Protein AF-A0A6P0SGL9-F1 (afdb_monomer_lite)

Sequence (45 aa):
MTLKARKKFAQHWLRSEEALNQIVTAANLQKSDRILEIGPGTGIL

Secondary structure (DSSP, 8-state):
------GGGT------HHHHHHHHHHHT--TT-----S--TTT--

Radius of gyration: 12.88 Å; chains: 1; bounding box: 24×28×35 Å

Foldseek 3Di:
DDDDDDVVVVDDDDDDPVVVVVVVVVVVDDPPDDDDDDCCPVVPD

Structure (mmCIF, N/CA/C/O backbone):
data_AF-A0A6P0SGL9-F1
#
_entry.id   AF-A0A6P0SGL9-F1
#
loop_
_atom_site.group_PDB
_atom_site.id
_atom_site.type_symbol
_atom_site.label_atom_id
_atom_site.label_alt_id
_atom_site.label_comp_id
_atom_site.label_asym_id
_atom_site.label_entity_id
_atom_site.label_seq_id
_atom_site.pdbx_PDB_ins_code
_atom_site.Cartn_x
_atom_site.Cartn_y
_atom_site.Cartn_z
_atom_site.occupancy
_atom_site.B_iso_or_equiv
_atom_site.auth_seq_id
_atom_site.auth_comp_id
_atom_site.auth_asym_id
_atom_site.auth_atom_id
_atom_site.pdbx_PDB_model_num
ATOM 1 N N . MET A 1 1 ? 5.863 -19.946 -9.726 1.00 55.41 1 MET A N 1
ATOM 2 C CA . MET A 1 1 ? 5.646 -18.859 -10.708 1.00 55.41 1 MET A CA 1
ATOM 3 C C . MET A 1 1 ? 6.139 -17.561 -10.097 1.00 55.41 1 MET A C 1
ATOM 5 O O . MET A 1 1 ? 5.675 -17.213 -9.022 1.00 55.41 1 MET A O 1
ATOM 9 N N . THR A 1 2 ? 7.080 -16.862 -10.726 1.00 71.88 2 THR A N 1
ATOM 10 C CA . THR A 1 2 ? 7.534 -15.552 -10.236 1.00 71.88 2 THR A CA 1
ATOM 11 C C . THR A 1 2 ? 6.543 -14.491 -10.701 1.00 71.88 2 THR A C 1
ATOM 13 O O . THR A 1 2 ? 6.354 -14.319 -11.908 1.00 71.88 2 THR A O 1
ATOM 16 N N . LEU A 1 3 ? 5.895 -13.791 -9.769 1.00 81.31 3 LEU A N 1
ATOM 17 C CA . LEU A 1 3 ? 5.105 -12.608 -10.102 1.00 81.31 3 LEU A CA 1
ATOM 18 C C . LEU A 1 3 ? 6.027 -11.606 -10.815 1.00 81.31 3 LEU A C 1
ATOM 20 O O . LEU A 1 3 ? 7.156 -11.372 -10.381 1.00 81.31 3 LEU A O 1
ATOM 24 N N . LYS A 1 4 ? 5.543 -10.982 -11.895 1.00 89.31 4 LYS A N 1
ATOM 25 C CA . LYS A 1 4 ? 6.221 -9.866 -12.575 1.00 89.31 4 LYS A CA 1
ATOM 26 C C . LYS A 1 4 ? 5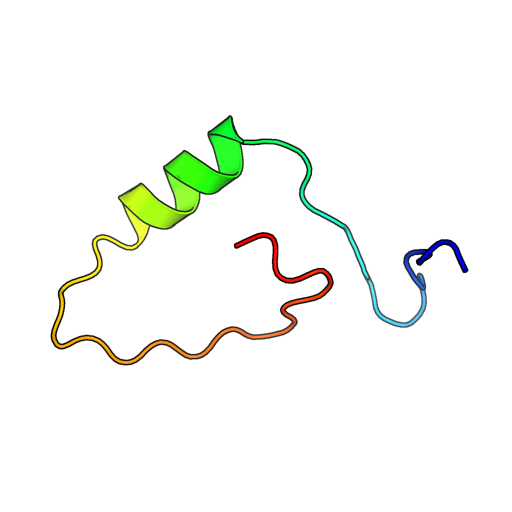.266 -8.690 -12.733 1.00 89.31 4 LYS A C 1
ATOM 28 O O . LYS A 1 4 ? 4.113 -8.886 -13.119 1.00 89.31 4 LYS A O 1
ATOM 33 N N . ALA A 1 5 ? 5.770 -7.484 -12.485 1.00 92.69 5 ALA A N 1
ATOM 34 C CA . ALA A 1 5 ? 5.033 -6.251 -12.709 1.00 92.69 5 ALA A CA 1
ATOM 35 C C . ALA A 1 5 ? 4.626 -6.120 -14.185 1.00 92.69 5 ALA A C 1
ATOM 37 O O . ALA A 1 5 ? 5.438 -6.291 -15.099 1.00 92.69 5 ALA A O 1
ATOM 38 N N . ARG A 1 6 ? 3.351 -5.816 -14.426 1.00 94.88 6 ARG A N 1
ATOM 39 C CA . ARG A 1 6 ? 2.801 -5.595 -15.765 1.00 94.88 6 ARG A CA 1
ATOM 40 C C . ARG A 1 6 ? 2.738 -4.096 -16.038 1.00 94.88 6 ARG A C 1
ATOM 42 O O . ARG A 1 6 ? 1.890 -3.400 -15.486 1.00 94.88 6 ARG A O 1
ATOM 49 N N . LYS A 1 7 ? 3.579 -3.611 -16.958 1.00 94.25 7 LYS A N 1
ATOM 50 C CA . LYS A 1 7 ? 3.663 -2.182 -17.321 1.00 94.25 7 LYS A CA 1
ATOM 51 C C . LYS A 1 7 ? 2.319 -1.579 -17.750 1.00 94.25 7 LYS A C 1
ATOM 53 O O . LYS A 1 7 ? 2.033 -0.445 -17.402 1.00 94.25 7 LYS A O 1
ATOM 58 N N . LYS A 1 8 ? 1.462 -2.348 -18.438 1.00 97.25 8 LYS A N 1
ATOM 59 C CA . LYS A 1 8 ? 0.118 -1.895 -18.851 1.00 97.25 8 LYS A CA 1
ATOM 60 C C . LYS A 1 8 ? -0.821 -1.553 -17.688 1.00 97.25 8 LYS A C 1
ATOM 62 O O . LYS A 1 8 ? -1.826 -0.895 -17.902 1.00 97.25 8 LYS A O 1
ATOM 67 N N . PHE A 1 9 ? -0.501 -2.022 -16.483 1.00 94.44 9 PHE A N 1
ATOM 68 C CA . PHE A 1 9 ? -1.221 -1.710 -15.250 1.00 94.44 9 PHE A CA 1
ATOM 69 C C . PHE A 1 9 ? -0.431 -0.755 -14.347 1.00 94.44 9 PHE A C 1
ATOM 71 O O . PHE A 1 9 ? -0.767 -0.632 -13.177 1.00 94.44 9 PHE A O 1
ATOM 78 N N . ALA A 1 10 ? 0.646 -0.146 -14.862 1.00 95.50 10 ALA A N 1
ATOM 79 C CA . ALA A 1 10 ? 1.535 0.749 -14.120 1.00 95.50 10 ALA A CA 1
ATOM 80 C C . ALA A 1 10 ? 2.000 0.177 -12.765 1.00 95.50 10 ALA A C 1
ATOM 82 O O . ALA A 1 10 ? 2.153 0.897 -11.785 1.00 95.50 10 ALA A O 1
ATOM 83 N N . GLN A 1 11 ? 2.215 -1.139 -12.689 1.00 96.19 11 GLN A N 1
ATOM 84 C CA . GLN A 1 11 ? 2.647 -1.775 -11.449 1.00 96.19 11 GLN A CA 1
ATOM 85 C C . GLN A 1 11 ? 4.102 -1.406 -11.144 1.00 96.19 11 GLN A C 1
ATOM 87 O O . GLN A 1 11 ? 5.018 -1.839 -11.844 1.00 96.19 11 GLN A O 1
ATOM 92 N N . HIS A 1 12 ? 4.303 -0.656 -10.065 1.00 94.31 12 HIS A N 1
ATOM 93 C CA . HIS A 1 12 ? 5.600 -0.397 -9.452 1.00 94.31 12 HIS A CA 1
ATOM 94 C C . HIS A 1 12 ? 5.560 -0.956 -8.035 1.00 94.31 12 HIS A C 1
ATOM 96 O O . HIS A 1 12 ? 4.698 -0.583 -7.248 1.00 94.31 12 HIS A O 1
ATOM 102 N N . TRP A 1 13 ? 6.444 -1.900 -7.722 1.00 93.4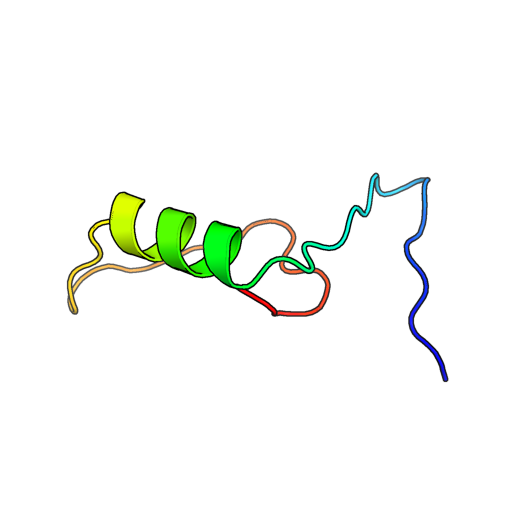4 13 TRP A N 1
ATOM 103 C CA . TRP A 1 13 ? 6.433 -2.545 -6.411 1.00 93.44 13 TRP A CA 1
ATOM 104 C C . TRP A 1 13 ? 7.377 -1.836 -5.463 1.00 93.44 13 TRP A C 1
ATOM 106 O O . TRP A 1 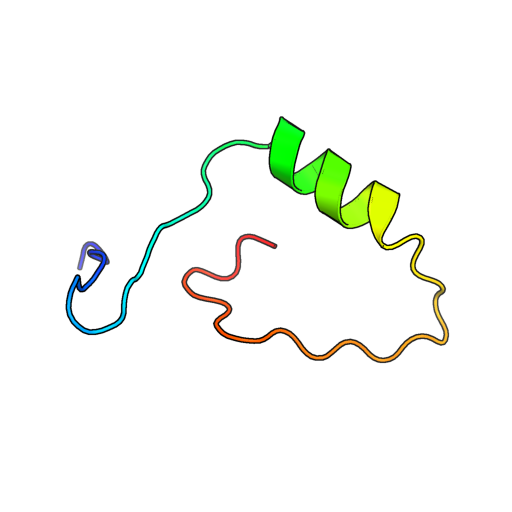13 ? 8.571 -1.715 -5.752 1.00 93.44 13 TRP A O 1
ATOM 116 N N . LEU A 1 14 ? 6.826 -1.400 -4.335 1.00 94.62 14 LEU A N 1
ATOM 117 C CA . LEU A 1 14 ? 7.602 -0.856 -3.238 1.00 94.62 14 LEU A CA 1
ATOM 118 C C . LEU A 1 14 ? 8.489 -1.962 -2.652 1.00 94.62 14 LEU A C 1
ATOM 120 O O . LEU A 1 14 ? 8.054 -3.098 -2.490 1.00 94.62 14 LEU A O 1
ATOM 124 N N . ARG A 1 15 ? 9.757 -1.633 -2.397 1.00 93.56 15 ARG A N 1
ATOM 125 C CA . ARG A 1 15 ? 10.754 -2.557 -1.823 1.00 93.56 15 ARG A CA 1
ATOM 126 C C . ARG A 1 15 ? 11.461 -1.997 -0.590 1.00 93.56 15 ARG A C 1
ATOM 128 O O . ARG A 1 15 ? 12.236 -2.712 0.026 1.00 93.56 15 ARG A O 1
ATOM 135 N N . SER A 1 16 ? 11.252 -0.718 -0.282 1.00 97.06 16 SER A N 1
ATOM 136 C CA . SER A 1 16 ? 11.895 -0.049 0.847 1.00 97.06 16 SER A CA 1
ATOM 137 C C . SER A 1 16 ? 11.020 -0.184 2.087 1.00 97.06 16 SER A C 1
ATOM 139 O O . SER A 1 16 ? 9.915 0.357 2.120 1.00 97.06 16 SER A O 1
ATOM 141 N N . GLU A 1 17 ? 11.529 -0.880 3.100 1.00 96.75 17 GLU A N 1
ATOM 142 C CA . GLU A 1 17 ? 10.891 -0.973 4.419 1.00 96.75 17 GLU A CA 1
ATOM 143 C C . GLU A 1 17 ? 10.839 0.383 5.130 1.00 96.75 17 GLU A C 1
ATOM 145 O O . GLU A 1 17 ? 9.872 0.689 5.821 1.00 96.75 17 GLU A O 1
ATOM 150 N N . GLU A 1 18 ? 11.839 1.240 4.917 1.00 98.19 18 GLU A N 1
ATOM 151 C CA . GLU A 1 18 ? 11.842 2.598 5.464 1.00 98.19 18 GLU A CA 1
ATOM 152 C C . GLU A 1 18 ? 10.663 3.412 4.921 1.00 98.19 18 GLU A C 1
ATOM 154 O O . GLU A 1 18 ? 9.919 4.020 5.690 1.00 98.19 18 GLU A O 1
ATOM 159 N N . ALA A 1 19 ? 10.444 3.367 3.604 1.00 97.75 19 ALA A N 1
ATOM 160 C CA . ALA A 1 19 ? 9.316 4.049 2.981 1.00 97.75 19 ALA A CA 1
ATOM 161 C C . ALA A 1 19 ? 7.972 3.474 3.461 1.00 97.75 19 ALA A C 1
ATOM 163 O O . ALA A 1 19 ? 7.047 4.241 3.716 1.00 97.75 19 ALA A O 1
ATOM 164 N N . LEU A 1 20 ? 7.866 2.149 3.636 1.00 97.06 20 LEU A N 1
ATOM 165 C CA . LEU A 1 20 ? 6.672 1.511 4.207 1.00 97.06 20 LEU A CA 1
ATOM 166 C C . LEU A 1 20 ? 6.362 2.051 5.607 1.00 97.06 20 LEU A C 1
ATOM 168 O O . LEU A 1 20 ? 5.251 2.515 5.861 1.00 97.06 20 LEU A O 1
ATOM 172 N N . ASN A 1 21 ? 7.360 2.071 6.491 1.00 97.88 21 ASN A N 1
ATOM 173 C CA . ASN A 1 21 ? 7.201 2.581 7.852 1.00 97.88 21 ASN A CA 1
ATOM 174 C C . ASN A 1 21 ? 6.817 4.065 7.876 1.00 97.88 21 ASN A C 1
ATOM 176 O O . ASN A 1 21 ? 5.969 4.466 8.676 1.00 97.88 21 ASN A O 1
ATOM 180 N N . GLN A 1 22 ? 7.392 4.878 6.986 1.00 98.50 22 GLN A N 1
ATOM 181 C CA . GLN A 1 22 ? 7.012 6.284 6.844 1.00 98.50 22 GLN A CA 1
ATOM 182 C C . GLN A 1 22 ? 5.551 6.437 6.400 1.00 98.50 22 GLN A C 1
ATOM 184 O O . GLN A 1 22 ? 4.844 7.264 6.973 1.00 98.50 22 GLN A O 1
ATOM 189 N N . ILE A 1 23 ? 5.071 5.625 5.448 1.00 97.81 23 ILE A N 1
ATOM 190 C CA . ILE A 1 23 ? 3.667 5.644 4.998 1.00 97.81 23 ILE A CA 1
ATOM 191 C C . ILE A 1 23 ? 2.723 5.298 6.155 1.00 97.81 23 ILE A C 1
ATOM 193 O O . ILE A 1 23 ? 1.794 6.058 6.429 1.00 97.81 23 ILE A O 1
ATOM 197 N N . VAL A 1 24 ? 2.975 4.189 6.860 1.00 96.56 24 VAL A N 1
ATOM 198 C CA . VAL A 1 24 ? 2.128 3.738 7.980 1.00 96.56 24 VAL A CA 1
ATOM 199 C C . VAL A 1 24 ? 2.122 4.766 9.113 1.00 96.56 24 VAL A C 1
ATOM 201 O O . VAL A 1 24 ? 1.067 5.081 9.661 1.00 96.56 24 VAL A O 1
ATOM 204 N N . THR A 1 25 ? 3.284 5.342 9.430 1.00 98.12 25 THR A N 1
ATOM 205 C CA . THR A 1 25 ? 3.403 6.382 10.462 1.00 98.12 25 THR A CA 1
ATOM 206 C C . THR A 1 25 ? 2.647 7.648 10.065 1.00 98.12 25 THR A C 1
ATOM 208 O 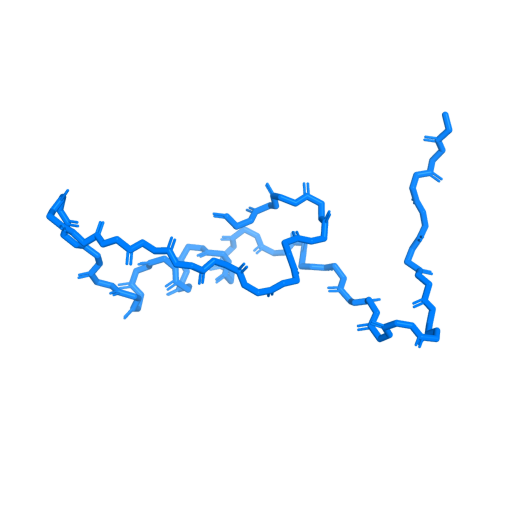O . THR A 1 25 ? 1.898 8.197 10.872 1.00 98.12 25 THR A O 1
ATOM 211 N N . ALA A 1 26 ? 2.794 8.099 8.817 1.00 98.25 26 ALA A N 1
ATOM 212 C CA . ALA A 1 26 ? 2.114 9.288 8.307 1.00 98.25 26 ALA A CA 1
ATOM 213 C C . ALA A 1 26 ? 0.588 9.118 8.241 1.00 98.25 26 ALA A C 1
ATOM 215 O O . ALA A 1 26 ? -0.138 10.098 8.404 1.00 98.25 26 ALA A O 1
ATOM 216 N N . ALA A 1 27 ? 0.098 7.891 8.034 1.00 97.56 27 ALA A N 1
ATOM 217 C CA . ALA A 1 27 ? -1.331 7.591 8.029 1.00 97.56 27 ALA A CA 1
ATOM 218 C C . ALA A 1 27 ? -1.992 7.761 9.413 1.00 97.56 27 ALA A C 1
ATOM 220 O O . ALA A 1 27 ? -3.207 7.936 9.471 1.00 97.56 27 ALA A O 1
ATOM 221 N N . ASN A 1 28 ? -1.212 7.738 10.507 1.00 97.81 28 ASN A N 1
ATOM 222 C CA . ASN A 1 28 ? -1.655 7.998 11.887 1.00 97.81 28 ASN A CA 1
ATOM 223 C C . ASN A 1 28 ? -2.948 7.252 12.294 1.00 97.81 28 ASN A C 1
ATOM 225 O O . ASN A 1 28 ? -3.855 7.803 12.925 1.00 97.81 28 ASN A O 1
ATOM 229 N N . LEU A 1 29 ? -3.022 5.983 11.895 1.00 96.75 29 LEU A N 1
ATOM 230 C CA . LEU A 1 29 ? -4.222 5.156 11.977 1.00 96.75 29 LEU A CA 1
ATOM 231 C C . LEU A 1 29 ? -4.624 4.845 13.421 1.00 96.75 29 LEU A C 1
ATOM 233 O O . LEU A 1 29 ? -3.786 4.561 14.280 1.00 96.75 29 LEU A O 1
ATOM 237 N N . GLN A 1 30 ? -5.929 4.820 13.665 1.00 97.94 30 GLN A N 1
ATOM 238 C CA . GLN A 1 30 ? -6.551 4.420 14.922 1.00 97.94 30 GLN A CA 1
ATOM 239 C C . GLN A 1 30 ? -7.274 3.080 14.761 1.00 97.94 30 GLN A C 1
ATOM 241 O O . GLN A 1 30 ? -7.694 2.692 13.675 1.00 97.94 30 GLN A O 1
ATOM 246 N N . LYS A 1 31 ? -7.493 2.360 15.867 1.00 96.88 31 LYS A N 1
ATOM 247 C CA . LYS A 1 31 ? -8.157 1.038 15.835 1.00 96.88 31 LYS A CA 1
ATOM 248 C C . LYS A 1 31 ? -9.588 1.065 15.289 1.00 96.88 31 LYS A C 1
ATOM 250 O O . LYS A 1 31 ? -10.105 0.027 14.890 1.00 96.88 31 LYS A O 1
ATOM 255 N N . SER A 1 32 ? -10.245 2.219 15.337 1.00 97.62 32 SER A N 1
ATOM 256 C CA . SER A 1 32 ? -11.596 2.419 14.811 1.00 97.62 32 SER A CA 1
ATOM 257 C C . SER A 1 32 ? -11.627 2.671 13.306 1.00 97.62 32 SER A C 1
ATOM 259 O O . SER A 1 32 ? -12.711 2.649 12.717 1.00 97.62 32 SER A O 1
ATOM 261 N N . ASP A 1 33 ? -10.473 2.937 12.696 1.00 97.81 33 ASP A N 1
ATOM 262 C CA . ASP A 1 33 ? -10.402 3.319 11.297 1.00 97.81 33 ASP A CA 1
ATOM 263 C C . ASP A 1 33 ? -10.682 2.116 10.404 1.00 97.81 33 ASP A C 1
ATOM 265 O O . ASP A 1 33 ? -10.280 0.980 10.667 1.00 97.81 33 ASP A O 1
ATOM 269 N N . ARG A 1 34 ? -11.398 2.377 9.313 1.00 97.56 34 ARG A N 1
ATOM 270 C CA . ARG A 1 34 ? -11.628 1.401 8.251 1.00 97.56 34 ARG A CA 1
ATOM 271 C C . ARG A 1 34 ? -10.809 1.829 7.051 1.00 97.56 34 ARG A C 1
ATOM 273 O O . ARG A 1 34 ? -10.970 2.947 6.569 1.00 97.56 34 ARG A O 1
ATOM 280 N N . ILE A 1 35 ? -9.952 0.936 6.577 1.00 96.19 35 ILE A N 1
ATOM 281 C CA . ILE A 1 35 ? -8.982 1.237 5.528 1.00 96.19 35 ILE A CA 1
ATOM 282 C C . ILE A 1 35 ? -9.418 0.555 4.236 1.00 96.19 35 ILE A C 1
ATOM 284 O O . ILE A 1 35 ? -9.786 -0.619 4.231 1.00 96.19 35 ILE A O 1
ATOM 288 N N . LEU A 1 36 ? -9.362 1.308 3.141 1.00 96.81 36 LEU A N 1
ATOM 289 C CA . LEU A 1 36 ? -9.468 0.788 1.786 1.00 96.81 36 LEU A CA 1
ATOM 290 C C . LEU A 1 36 ? -8.118 0.976 1.102 1.00 96.81 36 LEU A C 1
ATOM 292 O O . LEU A 1 36 ? -7.688 2.106 0.881 1.00 96.81 36 LEU A O 1
ATOM 296 N N . GLU A 1 37 ? -7.477 -0.125 0.733 1.00 96.75 37 GLU A N 1
ATOM 297 C CA . GLU A 1 37 ? -6.259 -0.090 -0.067 1.00 96.75 37 GLU A CA 1
ATOM 298 C C . GLU A 1 37 ? -6.604 -0.178 -1.559 1.00 96.75 37 GLU A C 1
ATOM 300 O O . GLU A 1 37 ? -7.340 -1.065 -2.000 1.00 96.75 37 GLU A O 1
ATOM 305 N N . ILE A 1 38 ? -6.063 0.747 -2.354 1.00 96.56 38 ILE A N 1
ATOM 306 C CA . ILE A 1 38 ? -6.249 0.765 -3.806 1.00 96.56 38 ILE A CA 1
ATOM 307 C C . ILE A 1 38 ? -4.970 0.270 -4.469 1.00 96.56 38 ILE A C 1
ATOM 309 O O . ILE A 1 38 ? -3.914 0.880 -4.347 1.00 96.56 38 ILE A O 1
ATOM 313 N N . GLY A 1 39 ? -5.094 -0.811 -5.239 1.00 94.94 39 GLY A N 1
ATOM 314 C CA . GLY A 1 39 ? -3.967 -1.404 -5.953 1.00 94.94 39 GLY A CA 1
ATOM 315 C C . GLY A 1 39 ? -2.958 -2.100 -5.031 1.00 94.94 39 GLY A C 1
ATOM 316 O O . GLY A 1 39 ? -1.770 -1.815 -5.159 1.00 94.94 39 GLY A O 1
ATOM 317 N N . PRO A 1 40 ? -3.386 -3.063 -4.188 1.00 95.25 40 PRO A N 1
ATOM 318 C CA . PRO A 1 40 ? -2.528 -3.690 -3.173 1.00 95.25 40 PRO A CA 1
ATOM 319 C C . PRO A 1 40 ? -1.308 -4.415 -3.753 1.00 95.25 40 PRO A C 1
ATOM 321 O O . PRO A 1 40 ? -0.317 -4.667 -3.074 1.00 95.25 40 PRO A O 1
ATOM 324 N N . GLY A 1 41 ? -1.349 -4.763 -5.043 1.00 93.19 41 GLY A N 1
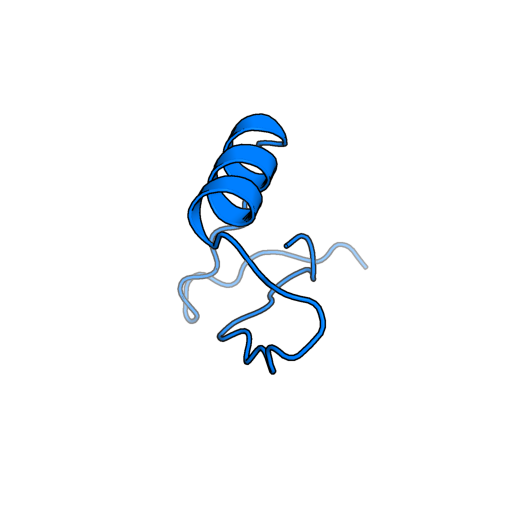ATOM 325 C CA . GLY A 1 41 ? -0.219 -5.364 -5.739 1.00 93.19 41 GLY A CA 1
ATOM 326 C C . GLY A 1 41 ? 0.199 -6.680 -5.087 1.00 93.19 41 GLY A C 1
ATOM 327 O O . GLY A 1 41 ? -0.483 -7.688 -5.244 1.00 93.19 41 GLY A O 1
ATOM 328 N N . THR A 1 42 ? 1.340 -6.673 -4.400 1.00 92.50 42 THR A N 1
ATOM 329 C CA . THR A 1 42 ? 1.870 -7.834 -3.668 1.00 92.50 42 THR A CA 1
ATOM 330 C C . THR A 1 42 ? 1.416 -7.906 -2.206 1.00 92.50 42 THR A C 1
ATOM 332 O O . THR A 1 42 ? 1.793 -8.862 -1.538 1.00 92.50 42 THR A O 1
ATOM 335 N N . GLY A 1 4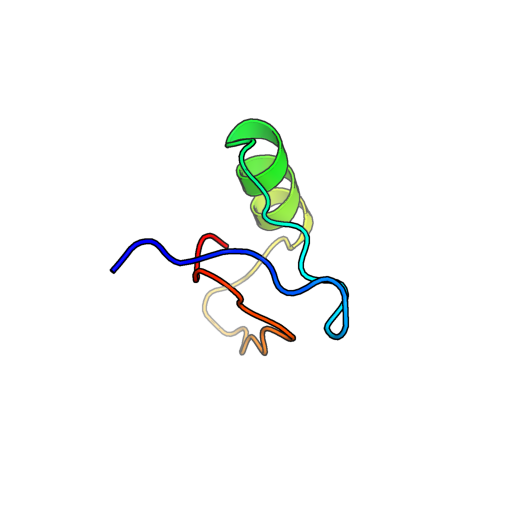3 ? 0.647 -6.929 -1.713 1.00 93.62 43 GLY A N 1
ATOM 336 C CA . GLY A 1 43 ? 0.189 -6.845 -0.320 1.00 93.62 43 GLY A CA 1
ATOM 337 C C . GLY A 1 43 ? 1.319 -6.540 0.662 1.00 93.62 43 GLY A C 1
ATOM 338 O O . GLY A 1 43 ? 1.408 -7.178 1.702 1.00 93.62 43 GLY A O 1
ATOM 339 N N . ILE A 1 44 ? 2.255 -5.668 0.267 1.00 93.44 44 ILE A N 1
ATOM 340 C CA . ILE A 1 44 ? 3.428 -5.328 1.091 1.00 93.44 44 ILE A CA 1
ATOM 341 C C . ILE A 1 44 ? 3.158 -4.176 2.073 1.00 93.44 44 ILE A C 1
ATOM 343 O O . ILE A 1 44 ? 3.924 -4.001 3.016 1.00 93.44 44 ILE A O 1
ATOM 347 N N . LEU A 1 45 ? 2.111 -3.385 1.823 1.00 89.38 45 LEU A N 1
ATOM 348 C CA . LEU A 1 45 ? 1.642 -2.330 2.719 1.00 89.38 45 LEU A CA 1
ATOM 349 C C . LEU A 1 45 ? 0.600 -2.905 3.685 1.00 89.38 45 LEU A C 1
ATOM 351 O O . LEU A 1 45 ? 0.623 -2.486 4.862 1.00 89.38 45 LEU A O 1
#

pLDDT: mean 94.03, std 7.43, range [55.41, 98.5]